Protein AF-A0A954QL34-F1 (afdb_monomer_lite)

Secondary structure (DSSP, 8-state):
-----TTTTSTTHHHHTT-TTSSS-EEEEE-TTS-EEEEEE--TT--TT-EEGGGHHHHHHHHHHHHT--

Foldseek 3Di:
DDDDDPCHLDQCVCVVVVNPPGPWDKDWDAAPVRHTDFIATCDPVDDPRHDHPVCVVVVVVVRVVVVVVD

Sequence (70 aa):
ENLMSEFGSGVDSPEKFDIAGGAVPFYKLYDRSGKLRHEFSGDPEGIEGTEPIDTIDARVAELLAESSSN

Structure (mmCIF, N/CA/C/O backbone):
data_AF-A0A954QL34-F1
#
_entry.id   AF-A0A954QL34-F1
#
loop_
_atom_site.group_PDB
_atom_site.id
_atom_site.type_symbol
_atom_site.label_atom_id
_atom_site.label_alt_id
_atom_site.label_comp_id
_atom_site.label_asym_id
_atom_site.label_entity_id
_atom_site.label_seq_id
_atom_site.pdbx_PDB_ins_code
_atom_site.Cartn_x
_atom_site.Cartn_y
_atom_site.Cartn_z
_atom_site.occupancy
_atom_site.B_iso_or_equiv
_atom_site.auth_seq_id
_atom_site.auth_comp_id
_atom_site.auth_asym_id
_atom_site.auth_atom_id
_atom_site.pdbx_PDB_model_num
ATOM 1 N N . GLU A 1 1 ? -13.243 25.489 -10.611 1.00 45.91 1 GLU A N 1
ATOM 2 C CA . GLU A 1 1 ? -11.901 25.524 -11.227 1.00 45.91 1 GLU A CA 1
ATOM 3 C C . GLU A 1 1 ? -11.479 24.085 -11.485 1.00 45.91 1 GLU A C 1
ATOM 5 O O . GLU A 1 1 ? -11.707 23.257 -10.612 1.00 45.91 1 GLU A O 1
ATOM 10 N N . ASN A 1 2 ? -10.969 23.764 -12.677 1.00 50.22 2 ASN A N 1
ATOM 11 C CA . ASN A 1 2 ? -10.491 22.415 -12.991 1.00 50.22 2 ASN A CA 1
ATOM 12 C C . ASN A 1 2 ? -8.981 22.385 -12.768 1.00 50.22 2 ASN A C 1
ATOM 14 O O . ASN A 1 2 ? -8.228 22.915 -13.583 1.00 50.22 2 ASN A O 1
ATOM 18 N N . LEU A 1 3 ? -8.555 21.815 -11.644 1.00 70.38 3 LEU A N 1
ATOM 19 C CA . LEU A 1 3 ? -7.141 21.653 -11.325 1.00 70.38 3 LEU A CA 1
ATOM 20 C C . LEU A 1 3 ? -6.576 20.511 -12.182 1.00 70.38 3 LEU A C 1
ATOM 22 O O . LEU A 1 3 ? -6.998 19.364 -12.045 1.00 70.38 3 LEU A O 1
ATOM 26 N N . MET A 1 4 ? -5.653 20.834 -13.090 1.00 59.06 4 MET A N 1
ATOM 27 C CA . MET A 1 4 ? -4.850 19.848 -13.817 1.00 59.06 4 MET A CA 1
ATOM 28 C C . MET A 1 4 ? -3.525 19.633 -13.090 1.00 59.06 4 MET A C 1
ATOM 30 O O . MET A 1 4 ? -2.936 20.579 -12.571 1.00 59.06 4 MET A O 1
ATOM 34 N N . SER A 1 5 ? -3.062 18.383 -13.072 1.00 57.12 5 SER A N 1
ATOM 35 C CA . SER A 1 5 ? -1.753 18.027 -12.524 1.00 57.12 5 SER A CA 1
ATOM 36 C C . SER A 1 5 ? -0.647 18.696 -13.341 1.00 57.12 5 SER A C 1
ATOM 38 O O . SER A 1 5 ? -0.589 18.506 -14.557 1.00 57.12 5 SER A O 1
ATOM 40 N N . GLU A 1 6 ? 0.231 19.450 -12.676 1.00 65.88 6 GLU A N 1
ATOM 41 C CA . GLU A 1 6 ? 1.347 20.180 -13.298 1.00 65.88 6 GLU A CA 1
ATOM 42 C C . GLU A 1 6 ? 2.283 19.252 -14.089 1.00 65.88 6 GLU A C 1
ATOM 44 O O . GLU A 1 6 ? 2.806 19.631 -15.133 1.00 65.88 6 GLU A O 1
ATOM 49 N N . PHE A 1 7 ? 2.425 18.002 -13.643 1.00 58.56 7 PHE A N 1
ATOM 50 C CA . PHE A 1 7 ? 3.337 17.020 -14.235 1.00 58.56 7 PHE A CA 1
ATOM 51 C C . PHE A 1 7 ? 2.668 16.085 -15.258 1.00 58.56 7 PHE A C 1
ATOM 53 O O . PHE A 1 7 ? 3.351 15.309 -15.931 1.00 58.56 7 PHE A O 1
ATOM 60 N N . GLY A 1 8 ? 1.340 16.169 -15.417 1.00 64.44 8 GLY A N 1
ATOM 61 C CA . GLY A 1 8 ? 0.581 15.336 -16.355 1.00 64.44 8 GLY A CA 1
ATOM 62 C C . GLY A 1 8 ? 0.918 13.840 -16.252 1.00 64.44 8 GLY A C 1
ATOM 63 O O . GLY A 1 8 ? 1.087 13.308 -15.159 1.00 64.44 8 GLY A O 1
ATOM 64 N N . SER A 1 9 ? 1.019 13.177 -17.407 1.00 55.88 9 SER A N 1
ATOM 65 C CA . SER A 1 9 ? 1.491 11.791 -17.580 1.00 55.88 9 SER A CA 1
ATOM 66 C C . SER A 1 9 ? 2.890 11.732 -18.221 1.00 55.88 9 SER A C 1
ATOM 68 O O . SER A 1 9 ? 3.196 10.811 -18.978 1.00 55.88 9 SER A O 1
ATOM 70 N N . GLY A 1 10 ? 3.708 12.770 -18.010 1.00 56.41 10 GLY A N 1
ATOM 71 C CA . GLY A 1 10 ? 5.072 12.855 -18.537 1.00 56.41 10 GLY A CA 1
ATOM 72 C C . GLY A 1 10 ? 6.050 11.946 -17.788 1.00 56.41 10 GLY A C 1
ATOM 73 O O . GLY A 1 10 ? 5.759 11.485 -16.688 1.00 56.41 10 GLY A O 1
ATOM 74 N N . VAL A 1 11 ? 7.228 11.713 -18.370 1.00 54.34 11 VAL A N 1
ATOM 75 C CA . VAL A 1 11 ? 8.287 10.834 -17.826 1.00 54.34 11 VAL A CA 1
ATOM 76 C C . VAL A 1 11 ? 8.742 11.184 -16.403 1.00 54.34 11 VAL A C 1
ATOM 78 O O . VAL A 1 11 ? 9.171 10.289 -15.688 1.00 54.34 11 VAL A O 1
ATOM 81 N N . ASP A 1 12 ? 8.569 12.435 -15.966 1.00 54.09 12 ASP A N 1
ATOM 82 C CA . ASP A 1 12 ? 8.948 12.898 -14.621 1.00 54.09 12 ASP A CA 1
ATOM 83 C C . ASP A 1 12 ? 7.865 12.644 -13.555 1.00 54.09 12 ASP A C 1
ATOM 85 O O . ASP A 1 12 ? 8.084 12.867 -12.365 1.00 54.09 12 ASP A O 1
ATOM 89 N N . SER A 1 13 ? 6.666 12.211 -13.961 1.00 58.78 13 SER A N 1
ATOM 90 C CA . SER A 1 13 ? 5.549 11.998 -13.035 1.00 58.78 13 SER A CA 1
ATOM 91 C C . SER A 1 13 ? 5.803 10.889 -12.000 1.00 58.78 13 SER A C 1
ATOM 9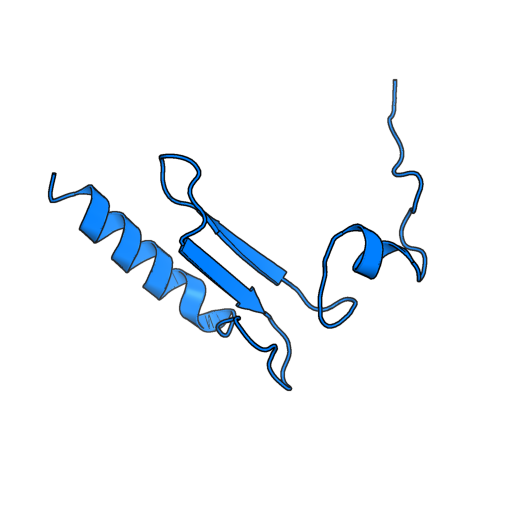3 O O . SER A 1 13 ? 5.526 11.141 -10.829 1.00 58.78 13 SER A O 1
ATOM 95 N N . PRO A 1 14 ? 6.388 9.719 -12.325 1.00 56.81 14 PRO A N 1
ATOM 96 C CA . PRO A 1 14 ? 6.554 8.644 -11.344 1.00 56.81 14 PRO A CA 1
ATOM 97 C C . PRO A 1 14 ? 7.475 9.028 -10.178 1.00 56.81 14 PRO A C 1
ATOM 99 O O . PRO A 1 14 ? 7.124 8.792 -9.026 1.00 56.81 14 PRO A O 1
ATOM 102 N N . GLU A 1 15 ? 8.601 9.699 -10.451 1.00 59.81 15 GLU A N 1
ATOM 103 C CA . GLU A 1 15 ? 9.537 10.159 -9.412 1.00 59.81 15 GLU A CA 1
ATOM 104 C C . GLU A 1 15 ? 8.916 11.234 -8.509 1.00 59.81 15 GLU A C 1
ATOM 106 O O . GLU A 1 15 ? 9.149 11.255 -7.304 1.00 59.81 15 GLU A O 1
ATOM 111 N N . LYS A 1 16 ? 8.079 12.117 -9.068 1.00 61.84 16 LYS A N 1
ATOM 112 C CA . LYS A 1 16 ? 7.378 13.162 -8.303 1.00 61.84 16 LYS A CA 1
ATOM 113 C C . LYS A 1 16 ? 6.259 12.619 -7.411 1.00 61.84 16 LYS A C 1
ATOM 115 O O . LYS A 1 16 ? 5.857 13.316 -6.481 1.00 61.84 16 LYS A O 1
ATOM 120 N N . PHE A 1 17 ? 5.768 11.412 -7.686 1.00 60.06 17 PHE A N 1
ATOM 121 C CA . PHE A 1 17 ? 4.762 10.714 -6.883 1.00 60.06 17 PHE A CA 1
ATOM 122 C C . PHE A 1 17 ? 5.356 9.578 -6.024 1.00 60.06 17 PHE A C 1
ATOM 124 O O . PHE A 1 17 ? 4.587 8.778 -5.493 1.00 60.06 17 PHE A O 1
ATOM 131 N N . ASP A 1 18 ? 6.688 9.505 -5.873 1.00 61.28 18 ASP A N 1
ATOM 132 C CA . ASP A 1 18 ? 7.398 8.436 -5.144 1.00 61.28 18 ASP A CA 1
ATOM 133 C C . ASP A 1 18 ? 7.033 7.013 -5.627 1.00 61.28 18 ASP A C 1
ATOM 135 O O . ASP A 1 18 ? 6.996 6.057 -4.849 1.00 61.28 18 ASP A O 1
ATOM 139 N N . ILE A 1 19 ? 6.750 6.844 -6.924 1.00 59.28 19 ILE A N 1
ATOM 140 C CA . ILE A 1 19 ? 6.470 5.531 -7.51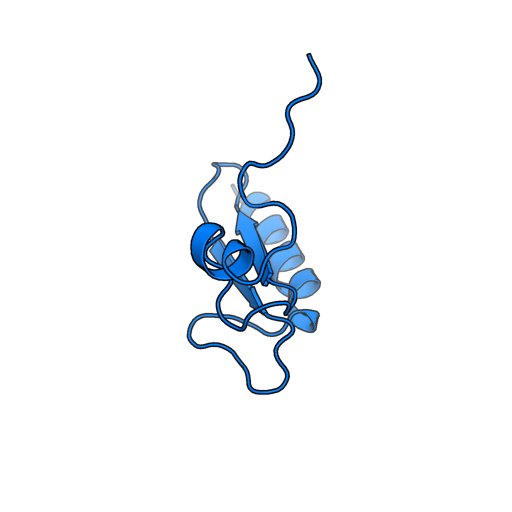7 1.00 59.28 19 ILE A CA 1
ATOM 141 C C . ILE A 1 19 ? 7.802 4.882 -7.905 1.00 59.28 19 ILE A C 1
ATOM 143 O O . ILE A 1 19 ? 8.302 5.035 -9.024 1.00 59.28 19 ILE A O 1
ATOM 147 N N . ALA A 1 20 ? 8.397 4.152 -6.961 1.00 57.34 20 ALA A N 1
ATOM 148 C CA . ALA A 1 20 ? 9.508 3.254 -7.260 1.00 57.34 20 ALA A CA 1
ATOM 149 C C . ALA A 1 20 ? 9.050 2.204 -8.297 1.00 57.34 20 ALA A C 1
ATOM 151 O O . ALA A 1 20 ? 7.943 1.679 -8.192 1.00 57.34 20 ALA A O 1
ATOM 152 N N . GLY A 1 21 ? 9.872 1.920 -9.315 1.00 57.69 21 GLY A N 1
ATOM 153 C CA . GLY A 1 21 ? 9.537 0.975 -10.399 1.00 57.69 21 GLY A CA 1
ATOM 154 C C . GLY A 1 21 ? 8.818 1.584 -11.616 1.00 57.69 21 GLY A C 1
ATOM 155 O O . GLY A 1 21 ? 8.494 0.876 -12.567 1.00 57.69 21 GLY A O 1
ATOM 156 N N . GLY A 1 22 ? 8.588 2.903 -11.655 1.00 66.06 22 GLY A N 1
ATOM 157 C CA . GLY A 1 22 ? 8.036 3.581 -12.835 1.00 66.06 22 GLY A CA 1
ATOM 158 C C . GLY A 1 22 ? 6.508 3.502 -12.921 1.00 66.06 22 GLY A C 1
ATOM 159 O O . GLY A 1 22 ? 5.817 3.982 -12.036 1.00 66.06 22 GLY A O 1
ATOM 160 N N . ALA A 1 23 ? 5.948 2.951 -14.004 1.00 63.03 23 ALA A N 1
ATOM 161 C CA . ALA A 1 23 ? 4.489 2.861 -14.207 1.00 63.03 23 ALA A CA 1
ATOM 162 C C . ALA A 1 23 ? 3.839 1.646 -13.511 1.00 63.03 23 ALA A C 1
ATOM 164 O O . ALA A 1 23 ? 2.699 1.281 -13.814 1.00 63.03 23 ALA A O 1
ATOM 165 N N . VAL A 1 24 ? 4.580 0.983 -12.625 1.00 74.19 24 VAL A N 1
ATOM 166 C CA . VAL A 1 24 ? 4.132 -0.221 -11.936 1.00 74.19 24 VAL A CA 1
ATOM 167 C C . VAL A 1 24 ? 3.146 0.156 -10.822 1.00 74.19 24 VAL A C 1
ATOM 169 O O . VAL A 1 24 ? 3.399 1.104 -10.078 1.00 74.19 24 VAL A O 1
ATOM 172 N N . PRO A 1 25 ? 2.015 -0.560 -10.682 1.00 81.25 25 PRO A N 1
ATOM 173 C CA . PRO A 1 25 ? 1.065 -0.303 -9.608 1.00 81.25 25 PRO A CA 1
ATOM 174 C C . PRO A 1 25 ? 1.719 -0.416 -8.228 1.00 81.25 25 PRO A C 1
ATOM 176 O O . PRO A 1 25 ? 2.278 -1.458 -7.885 1.00 81.25 25 PRO A O 1
ATOM 179 N N . PHE A 1 26 ? 1.597 0.648 -7.435 1.00 87.12 26 PHE A N 1
ATOM 180 C CA . PHE A 1 26 ? 2.112 0.730 -6.073 1.00 87.12 26 PHE A CA 1
ATOM 181 C C . PHE A 1 26 ? 0.968 1.071 -5.118 1.00 87.12 26 PHE A C 1
ATOM 183 O O . PHE A 1 26 ? 0.176 1.978 -5.389 1.00 87.12 26 PHE A O 1
ATOM 190 N N . TYR A 1 27 ? 0.866 0.355 -4.001 1.00 90.50 27 TYR A N 1
ATOM 191 C CA . TYR A 1 27 ? -0.235 0.506 -3.048 1.00 90.50 27 TYR A CA 1
ATOM 192 C C . TYR A 1 27 ? 0.285 0.663 -1.624 1.00 90.50 27 TYR A C 1
ATOM 194 O O . TYR A 1 27 ? 1.307 0.095 -1.252 1.00 90.50 27 TYR A O 1
ATOM 202 N N . LYS A 1 28 ? -0.449 1.417 -0.804 1.00 93.25 28 LYS A N 1
ATOM 203 C CA . LYS A 1 28 ? -0.136 1.638 0.611 1.00 93.25 28 LYS A CA 1
ATOM 204 C C . LYS A 1 28 ? -1.354 1.295 1.461 1.00 93.25 28 LYS A C 1
ATOM 206 O O . LYS A 1 28 ? -2.449 1.790 1.194 1.00 93.25 28 LYS A O 1
ATOM 211 N N . LEU A 1 29 ? -1.165 0.466 2.485 1.00 94.62 29 LEU A N 1
ATOM 212 C CA . LEU A 1 29 ? -2.202 0.098 3.448 1.00 94.62 29 LEU A CA 1
ATOM 213 C C . LEU A 1 29 ? -1.975 0.848 4.758 1.00 94.62 29 LEU A C 1
ATOM 215 O O . LEU A 1 29 ? -0.961 0.661 5.434 1.00 94.62 29 LEU A O 1
ATOM 219 N N . TYR A 1 30 ? -2.952 1.672 5.120 1.00 94.31 30 TYR A N 1
ATOM 220 C CA . TYR A 1 30 ? -2.974 2.431 6.365 1.00 94.31 30 TYR A CA 1
ATOM 221 C C . TYR A 1 30 ? -3.984 1.829 7.339 1.00 94.31 30 TYR A C 1
ATOM 223 O O . TYR A 1 30 ? -5.027 1.315 6.932 1.00 94.31 30 TYR A O 1
ATOM 231 N N . ASP A 1 31 ? -3.697 1.929 8.633 1.00 92.75 31 ASP A N 1
ATOM 232 C CA . ASP A 1 31 ? -4.682 1.630 9.668 1.00 92.75 31 ASP A CA 1
ATOM 233 C C . ASP A 1 31 ? -5.695 2.770 9.865 1.00 92.75 31 ASP A C 1
ATOM 235 O O . ASP A 1 31 ? -5.602 3.844 9.266 1.00 92.75 31 ASP A O 1
ATOM 239 N N . ARG A 1 32 ? -6.687 2.543 10.736 1.00 90.06 32 ARG A N 1
ATOM 240 C CA . ARG A 1 32 ? -7.752 3.521 11.021 1.00 90.06 32 ARG A CA 1
ATOM 241 C C . ARG A 1 32 ? -7.248 4.818 11.660 1.00 90.06 32 ARG A C 1
ATOM 243 O O . ARG A 1 32 ? -7.974 5.806 11.643 1.00 90.06 32 ARG A O 1
ATOM 250 N N . SER A 1 33 ? -6.043 4.818 12.230 1.00 91.56 33 SER A N 1
ATOM 251 C CA . SER A 1 33 ? -5.405 6.023 12.770 1.00 91.56 33 SER A CA 1
ATOM 252 C C . SER A 1 33 ? -4.642 6.815 11.704 1.00 91.56 33 SER A C 1
ATOM 254 O O . SER A 1 33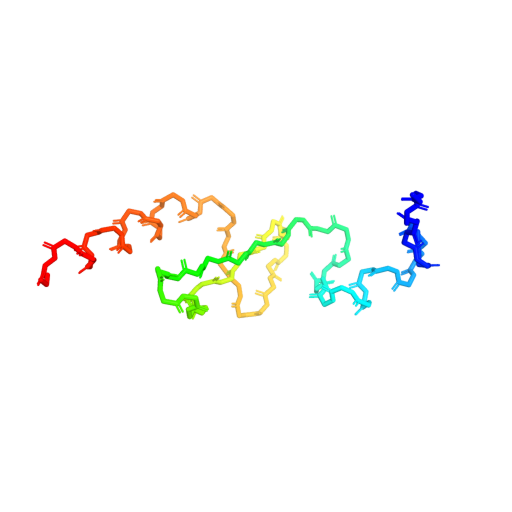 ? -4.133 7.896 11.993 1.00 91.56 33 SER A O 1
ATOM 256 N N . GLY A 1 34 ? -4.574 6.300 10.471 1.00 90.19 34 GLY A N 1
ATOM 257 C CA . GLY A 1 34 ? -3.803 6.883 9.379 1.00 90.19 34 GLY A CA 1
ATOM 258 C C . GLY A 1 34 ? -2.321 6.506 9.410 1.00 90.19 34 GLY A C 1
ATOM 259 O O . GLY A 1 34 ? -1.529 7.116 8.695 1.00 90.19 34 GLY A O 1
ATOM 260 N N . LYS A 1 35 ? -1.912 5.513 10.213 1.00 93.25 35 LYS A N 1
ATOM 261 C CA . LYS A 1 35 ? -0.526 5.030 10.237 1.00 93.25 35 LYS A CA 1
ATOM 262 C C . LYS A 1 35 ? -0.301 4.020 9.112 1.00 93.25 35 LYS A C 1
ATOM 264 O O . LYS A 1 35 ? -1.072 3.076 8.960 1.00 93.25 35 LYS A O 1
ATOM 269 N N . LEU A 1 36 ? 0.779 4.202 8.350 1.00 93.38 36 LEU A N 1
ATOM 270 C CA . LEU A 1 36 ? 1.208 3.263 7.311 1.00 93.38 36 LEU A CA 1
ATOM 271 C C . LEU A 1 36 ? 1.621 1.927 7.941 1.00 93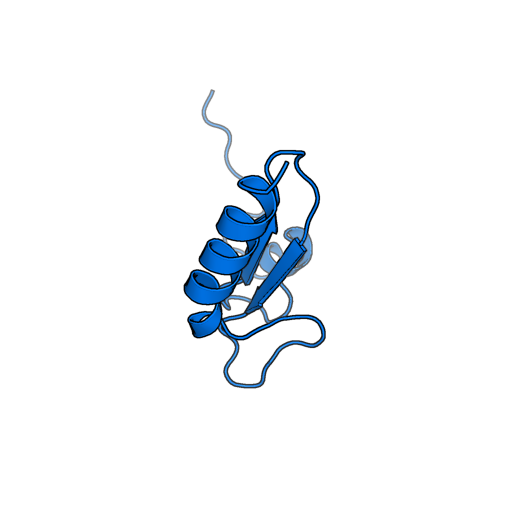.38 36 LEU A C 1
ATOM 273 O O . LEU A 1 36 ? 2.398 1.904 8.899 1.00 93.38 36 LEU A O 1
ATOM 277 N N . ARG A 1 37 ? 1.090 0.824 7.410 1.00 95.25 37 ARG A N 1
ATOM 278 C CA . ARG A 1 37 ? 1.358 -0.537 7.892 1.00 95.25 37 ARG A CA 1
ATOM 279 C C . ARG A 1 37 ? 2.122 -1.369 6.869 1.00 95.25 37 ARG A C 1
ATOM 281 O O . ARG A 1 37 ? 3.082 -2.022 7.257 1.00 95.25 37 ARG A O 1
ATOM 288 N N . HIS A 1 38 ? 1.709 -1.317 5.603 1.00 95.31 38 HIS A N 1
ATOM 289 C CA . HIS A 1 38 ? 2.300 -2.105 4.519 1.00 95.31 38 HIS A CA 1
ATOM 290 C C . HIS A 1 38 ? 2.356 -1.302 3.218 1.00 95.31 38 HIS A C 1
ATOM 292 O O . HIS A 1 38 ? 1.499 -0.446 2.972 1.00 95.31 38 HIS A O 1
ATOM 298 N N . GLU A 1 39 ? 3.339 -1.618 2.383 1.00 94.56 39 GLU A N 1
ATOM 299 C CA . GLU A 1 39 ? 3.488 -1.116 1.017 1.00 94.56 39 GLU A CA 1
ATOM 300 C C . GLU A 1 39 ? 3.556 -2.307 0.059 1.00 94.56 39 GLU A C 1
ATOM 302 O O . GLU A 1 39 ? 4.125 -3.344 0.400 1.00 94.56 39 GLU A O 1
ATOM 307 N N . PHE A 1 40 ? 2.964 -2.169 -1.126 1.00 93.81 40 PHE A N 1
ATOM 308 C CA . PHE A 1 40 ? 2.859 -3.244 -2.108 1.00 93.81 40 PHE A CA 1
ATOM 309 C C . PHE A 1 40 ? 3.255 -2.769 -3.495 1.00 93.81 40 PHE A C 1
ATOM 311 O O . PHE A 1 40 ? 2.942 -1.637 -3.869 1.00 93.81 40 PHE A O 1
ATOM 318 N N . SER A 1 41 ? 3.863 -3.660 -4.272 1.00 90.56 41 SER A N 1
ATOM 319 C CA . SER A 1 41 ? 4.240 -3.407 -5.659 1.00 90.56 41 SER A CA 1
ATOM 320 C C . SER A 1 41 ? 3.806 -4.542 -6.578 1.00 90.56 41 SER A C 1
ATOM 322 O O . SER A 1 41 ? 3.888 -5.723 -6.234 1.00 90.56 41 SER A O 1
ATOM 324 N N . GLY A 1 42 ? 3.315 -4.173 -7.762 1.00 86.56 42 GLY A N 1
ATOM 325 C CA . GLY A 1 42 ? 3.025 -5.097 -8.857 1.00 86.56 42 GLY A CA 1
ATOM 326 C C . GLY A 1 42 ? 4.252 -5.448 -9.703 1.00 86.56 42 GLY A C 1
ATOM 327 O O . GLY A 1 42 ? 4.083 -6.012 -10.783 1.00 86.56 42 GLY A O 1
ATOM 328 N N . ASP A 1 43 ? 5.457 -5.065 -9.269 1.00 85.25 43 ASP A N 1
ATOM 329 C CA . ASP A 1 43 ? 6.688 -5.261 -10.034 1.00 85.25 43 ASP A CA 1
ATOM 330 C C . ASP A 1 43 ? 7.069 -6.750 -10.058 1.00 85.25 43 ASP A C 1
ATOM 332 O O . ASP A 1 43 ? 7.262 -7.338 -8.989 1.00 85.25 43 ASP A O 1
ATOM 336 N N . PRO A 1 44 ? 7.193 -7.384 -11.237 1.00 82.06 44 PRO A N 1
ATOM 337 C CA . PRO A 1 44 ? 7.609 -8.780 -11.330 1.00 82.06 44 PRO A CA 1
ATOM 338 C C . PRO A 1 44 ? 9.056 -9.019 -10.871 1.00 82.06 44 PRO A C 1
ATOM 340 O O . PRO A 1 44 ? 9.383 -10.146 -10.499 1.00 82.06 44 PRO A O 1
ATOM 343 N N . GLU A 1 45 ? 9.919 -7.999 -10.893 1.00 84.62 45 GLU A N 1
ATOM 344 C CA . GLU A 1 45 ? 11.289 -8.068 -10.368 1.00 84.62 45 GLU A CA 1
ATOM 345 C C . GLU A 1 45 ? 11.337 -7.822 -8.850 1.00 84.62 45 GLU A C 1
ATOM 347 O O . GLU A 1 45 ? 12.326 -8.156 -8.194 1.00 84.62 45 GLU A O 1
ATOM 352 N N . GLY A 1 46 ? 10.234 -7.323 -8.281 1.00 81.50 46 GLY A N 1
ATOM 353 C CA . GLY A 1 46 ? 10.104 -6.962 -6.877 1.00 81.50 46 GLY A CA 1
ATOM 354 C C . GLY A 1 46 ? 10.750 -5.614 -6.556 1.00 81.50 46 GLY A C 1
ATOM 355 O O . GLY A 1 46 ? 11.766 -5.225 -7.126 1.00 81.50 46 GLY A O 1
ATOM 356 N N . ILE A 1 47 ? 10.164 -4.894 -5.598 1.00 83.62 47 ILE A N 1
ATOM 357 C CA . ILE A 1 47 ? 10.714 -3.633 -5.089 1.00 83.62 47 ILE A CA 1
ATOM 358 C C . ILE A 1 47 ? 11.061 -3.809 -3.616 1.00 83.62 47 ILE A C 1
ATOM 360 O O . ILE A 1 47 ? 10.256 -4.314 -2.829 1.00 83.62 47 ILE A O 1
ATOM 364 N N . GLU A 1 48 ? 12.266 -3.387 -3.240 1.00 85.94 48 GLU A N 1
ATOM 365 C CA . GLU A 1 48 ? 12.729 -3.442 -1.856 1.00 85.94 48 GLU A CA 1
ATOM 366 C C . GLU A 1 48 ? 11.754 -2.713 -0.919 1.00 85.94 48 GLU A C 1
ATOM 368 O O . GLU A 1 48 ? 11.288 -1.614 -1.208 1.00 85.94 48 GLU A O 1
ATOM 373 N N . GLY A 1 49 ? 11.430 -3.346 0.211 1.00 85.69 49 GLY A N 1
ATOM 374 C CA . GLY A 1 49 ? 10.500 -2.791 1.197 1.00 85.69 49 GLY A CA 1
ATOM 375 C C . GLY A 1 49 ? 9.017 -2.953 0.851 1.00 85.69 49 GLY A C 1
ATOM 376 O O . GLY A 1 49 ? 8.178 -2.530 1.642 1.00 85.69 49 GLY A O 1
ATOM 377 N N . THR A 1 50 ? 8.685 -3.598 -0.272 1.00 90.50 50 THR A N 1
ATOM 378 C CA . THR A 1 50 ? 7.295 -3.842 -0.681 1.00 90.50 50 THR A CA 1
ATOM 379 C C . THR A 1 50 ? 6.942 -5.318 -0.704 1.00 90.50 50 THR A C 1
ATOM 381 O O . THR A 1 50 ? 7.788 -6.183 -0.935 1.00 90.50 50 THR A O 1
ATOM 384 N N . GLU A 1 51 ? 5.665 -5.601 -0.482 1.00 93.38 51 GLU A N 1
ATOM 385 C CA . GLU A 1 51 ? 5.087 -6.926 -0.656 1.00 93.38 51 GLU A CA 1
ATOM 386 C C . GLU A 1 51 ? 4.416 -7.059 -2.040 1.00 93.38 51 GLU A C 1
ATOM 388 O O . GLU A 1 51 ? 3.991 -6.063 -2.630 1.00 93.38 51 GLU A O 1
ATOM 393 N N . PRO A 1 52 ? 4.286 -8.276 -2.587 1.00 92.75 52 PRO A N 1
ATOM 394 C CA . PRO A 1 52 ? 3.525 -8.500 -3.816 1.00 92.75 52 PRO A CA 1
ATOM 395 C C . PRO A 1 52 ? 2.047 -8.082 -3.697 1.00 92.75 52 PRO A C 1
ATOM 397 O O . PRO A 1 52 ? 1.422 -8.258 -2.654 1.00 92.75 52 PRO A O 1
ATOM 400 N N . ILE A 1 53 ? 1.450 -7.554 -4.773 1.00 92.81 53 ILE A N 1
ATOM 401 C CA . ILE A 1 53 ? 0.046 -7.078 -4.760 1.00 92.81 53 ILE A CA 1
ATOM 402 C C . ILE A 1 53 ? -0.996 -8.157 -4.443 1.00 92.81 53 ILE A C 1
ATOM 404 O O . ILE A 1 53 ? -2.092 -7.835 -3.989 1.00 92.81 53 ILE A O 1
ATOM 408 N N . ASP A 1 54 ? -0.688 -9.428 -4.680 1.00 93.38 54 ASP A N 1
ATOM 409 C CA . ASP A 1 54 ? -1.587 -10.547 -4.399 1.00 93.38 54 ASP A CA 1
ATOM 410 C C . ASP A 1 54 ? -1.712 -10.847 -2.895 1.00 93.38 54 ASP A C 1
ATOM 412 O O . ASP A 1 54 ? -2.637 -11.550 -2.486 1.00 93.38 54 ASP A O 1
ATOM 416 N N . THR A 1 55 ? -0.852 -10.269 -2.049 1.00 94.62 55 THR A N 1
ATOM 417 C CA . THR A 1 55 ? -0.928 -10.419 -0.587 1.00 94.62 55 THR A CA 1
ATOM 418 C C . THR A 1 55 ? -1.785 -9.351 0.099 1.00 94.62 55 THR A C 1
ATOM 420 O O . THR A 1 55 ? -2.037 -9.458 1.303 1.00 94.62 55 THR A O 1
ATOM 423 N N . ILE A 1 56 ? -2.281 -8.348 -0.641 1.00 95.44 56 ILE A N 1
ATOM 424 C CA . ILE A 1 56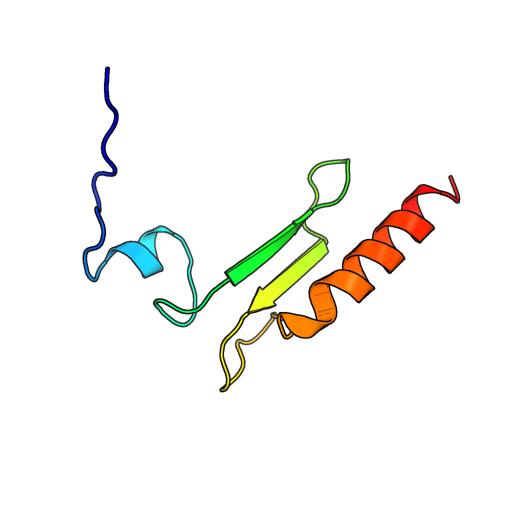 ? -3.049 -7.219 -0.085 1.00 95.44 56 ILE A CA 1
ATOM 425 C C . ILE A 1 56 ? -4.242 -7.709 0.743 1.00 95.44 56 ILE A C 1
ATOM 427 O O . ILE A 1 56 ? -4.400 -7.294 1.892 1.00 95.44 56 ILE A O 1
ATOM 431 N N . ASP A 1 57 ? -5.052 -8.622 0.203 1.00 96.38 57 ASP A N 1
ATOM 432 C CA . ASP A 1 57 ? -6.258 -9.115 0.881 1.00 96.38 57 ASP A CA 1
ATOM 433 C C . ASP A 1 57 ? -5.935 -9.797 2.219 1.00 96.38 57 ASP A C 1
ATOM 435 O O . ASP A 1 57 ? -6.657 -9.622 3.205 1.00 96.38 57 ASP A O 1
ATOM 439 N N . ALA A 1 58 ? -4.813 -10.521 2.286 1.00 96.69 58 ALA A N 1
ATOM 440 C CA . ALA A 1 58 ? -4.354 -11.154 3.517 1.00 96.69 58 ALA A CA 1
ATOM 441 C C . ALA A 1 58 ? -3.968 -10.106 4.576 1.00 96.69 58 ALA A C 1
ATOM 443 O O . ALA A 1 58 ? -4.426 -10.194 5.716 1.00 96.69 58 ALA A O 1
ATOM 444 N N . ARG A 1 59 ? -3.210 -9.066 4.199 1.00 95.88 59 ARG A N 1
ATOM 445 C CA . ARG A 1 59 ? -2.822 -7.975 5.117 1.00 95.88 59 ARG A CA 1
ATOM 446 C C . ARG A 1 59 ? -4.010 -7.154 5.598 1.00 95.88 59 ARG A C 1
ATOM 448 O O . ARG A 1 59 ? -4.057 -6.748 6.758 1.00 95.88 59 ARG A O 1
ATOM 455 N N . VAL A 1 60 ? -5.001 -6.937 4.736 1.00 94.69 60 VAL A N 1
ATOM 456 C CA . VAL A 1 60 ? -6.259 -6.287 5.124 1.00 94.69 60 VAL A CA 1
ATOM 457 C C . VAL A 1 60 ? -6.997 -7.129 6.169 1.00 94.69 60 VAL A C 1
ATOM 459 O O . VAL A 1 60 ? -7.447 -6.584 7.179 1.00 94.69 60 VAL A O 1
ATOM 462 N N . ALA A 1 61 ? -7.098 -8.447 5.972 1.00 95.31 61 ALA A N 1
ATOM 463 C CA . ALA A 1 61 ? -7.750 -9.339 6.929 1.00 95.31 61 ALA A CA 1
ATOM 464 C C . ALA A 1 61 ? -7.035 -9.362 8.293 1.00 95.31 61 ALA A C 1
ATOM 466 O O . ALA A 1 61 ? -7.699 -9.270 9.329 1.00 95.31 61 ALA A O 1
ATOM 467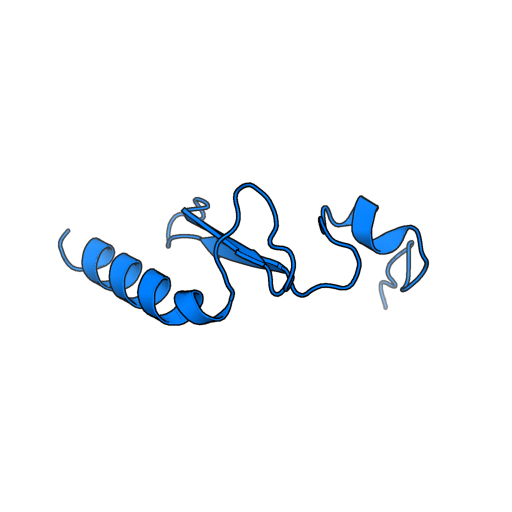 N N . GLU A 1 62 ? -5.700 -9.417 8.302 1.00 94.25 62 GLU A N 1
ATOM 468 C CA . GLU A 1 62 ? -4.881 -9.324 9.520 1.00 94.25 62 GLU A CA 1
ATOM 469 C C . GLU A 1 62 ? -5.155 -8.016 10.279 1.00 94.25 62 GLU A C 1
ATOM 471 O O . GLU A 1 62 ? -5.461 -8.033 11.473 1.00 94.25 62 GLU A O 1
ATOM 476 N N . LEU A 1 63 ? -5.152 -6.881 9.575 1.00 91.81 63 LEU A N 1
ATOM 477 C CA . LEU A 1 63 ? -5.374 -5.565 10.175 1.00 91.81 63 LEU A CA 1
ATOM 478 C C . LEU A 1 63 ? -6.787 -5.402 10.767 1.00 91.81 63 LEU A C 1
ATOM 480 O O . LEU A 1 63 ? -6.982 -4.758 11.806 1.00 91.81 63 LEU A O 1
ATOM 484 N N . LEU A 1 64 ? -7.794 -5.994 10.121 1.00 91.19 64 LEU A N 1
ATOM 485 C CA . LEU A 1 64 ? -9.166 -6.020 10.632 1.00 91.19 64 LEU A CA 1
ATOM 486 C C . LEU A 1 64 ? -9.297 -6.899 11.886 1.00 91.19 64 LEU A C 1
ATOM 488 O O . LEU A 1 64 ? -10.044 -6.542 12.805 1.00 91.19 64 LEU A O 1
ATOM 492 N N . ALA A 1 65 ? -8.557 -8.008 11.954 1.00 92.56 65 ALA A N 1
ATOM 493 C CA . ALA A 1 65 ? -8.515 -8.874 13.130 1.00 92.56 65 ALA A CA 1
ATOM 494 C C . ALA A 1 65 ? -7.825 -8.191 14.327 1.00 92.56 65 ALA A C 1
ATOM 496 O O . ALA A 1 65 ? -8.345 -8.255 15.444 1.00 92.56 65 ALA A O 1
ATOM 497 N N . GLU A 1 66 ? -6.722 -7.464 14.096 1.00 85.50 66 GLU A N 1
ATOM 498 C CA . GLU A 1 66 ? -6.050 -6.642 15.119 1.00 85.50 66 GLU A CA 1
ATOM 499 C C . GLU A 1 66 ? -7.004 -5.597 15.720 1.00 85.50 66 GLU A C 1
ATOM 501 O O . GLU A 1 66 ? -7.080 -5.428 16.936 1.00 85.50 66 GLU A O 1
ATOM 506 N N . SER A 1 67 ? -7.782 -4.929 14.865 1.00 69.25 67 SER A N 1
ATOM 507 C CA . SER A 1 67 ? -8.706 -3.861 15.268 1.00 69.25 67 SER A CA 1
ATOM 508 C C . SER A 1 67 ? -9.918 -4.354 16.070 1.00 69.25 67 SER A C 1
ATOM 510 O O . SER A 1 67 ? -10.606 -3.542 16.681 1.00 69.25 67 SER A O 1
ATOM 512 N N . SER A 1 68 ? -10.212 -5.658 16.038 1.00 61.72 68 SER A N 1
ATOM 513 C CA . SER A 1 68 ? -11.377 -6.262 16.704 1.00 61.72 68 SER A CA 1
ATOM 514 C C . SER A 1 68 ? -11.062 -6.811 18.101 1.00 61.72 68 SER A C 1
ATOM 516 O O . SER A 1 68 ? -11.968 -7.261 18.796 1.00 61.72 68 SER A O 1
ATOM 518 N N . SER A 1 69 ? -9.790 -6.791 18.510 1.00 57.44 69 SER A N 1
ATOM 519 C CA . SER A 1 69 ? -9.327 -7.313 19.805 1.00 57.44 69 SER A CA 1
ATOM 520 C C . SER A 1 69 ? -9.034 -6.213 20.836 1.00 57.44 69 SER A C 1
ATOM 522 O O . SER A 1 69 ? -8.278 -6.454 21.776 1.00 57.44 69 SER A O 1
ATOM 524 N N . ASN A 1 70 ? -9.612 -5.018 20.665 1.00 45.12 70 ASN A N 1
ATOM 525 C CA . ASN A 1 70 ? -9.417 -3.866 21.551 1.00 45.12 70 ASN A CA 1
ATOM 526 C C . ASN A 1 70 ? -10.753 -3.310 22.050 1.00 45.12 70 ASN A C 1
ATOM 528 O O . ASN A 1 70 ? -11.657 -3.130 21.202 1.00 45.12 70 ASN A O 1
#

pLDDT: mean 78.37, std 16.4, range [45.12, 96.69]

Radius of gyration: 15.25 Å; chains: 1; bounding box: 25×37×40 Å